Protein AF-A0A8S9K862-F1 (afdb_monomer_lite)

Sequence (92 aa):
MGCSSSRTMTEGRKEKIRRPKTWKHPQPISRAELTQMGEEFWDTAPHYGGKKEIWDALRAAAEEDDLSLAQTVIESAGVVVQNADLTICFFF

Foldseek 3Di:
DDDDDPPPPPPDPPPQADADDDDDDPDDDDPVVVVVVVVVCLVCVVVVDDDNQQSVLLVCLNPDPDSVVSVVSCVVSVWAAPDSNSPDIDDD

InterPro domains:
  IPR032752 DC-UbP/UBTD2, N-terminal domain [PF16455] (14-89)
  IPR038169 DC-UbP/UBTD2, N-terminal domain superfamily [G3DSA:1.20.225.20] (30-91)
  IPR039869 Ubiquitin domain-containing protein 1/2 [PTHR13609] (9-90)

Secondary structure (DSSP, 8-state):
--------------PPP-PPPPP--SS---HHHHHHHHHHHHHHGGGGSS-HHHHHHHHHHHH-S-HHHHHHHHHHTT-EESSTTSSSEE--

pLDDT: mean 84.52, std 16.33, range [40.56, 95.94]

Radius of gyration: 17.56 Å; chains: 1; bounding box: 50×38×42 Å

Organism: Brassica cretica (NCBI:txid69181)

Structure (mmCIF, N/CA/C/O backbone):
data_AF-A0A8S9K862-F1
#
_entry.id   AF-A0A8S9K862-F1
#
loop_
_atom_site.group_PDB
_atom_site.id
_atom_site.type_symbol
_atom_site.label_atom_id
_atom_site.label_alt_id
_atom_site.label_comp_id
_atom_site.label_asym_id
_atom_site.label_entity_id
_atom_site.label_seq_id
_atom_site.pdbx_PDB_ins_code
_atom_site.Cartn_x
_atom_site.Cartn_y
_atom_site.Cartn_z
_atom_site.occupancy
_atom_site.B_iso_or_equiv
_atom_site.auth_seq_id
_atom_site.auth_comp_id
_atom_site.auth_asym_id
_atom_site.auth_atom_id
_atom_site.pdbx_PDB_model_num
ATOM 1 N N . MET A 1 1 ? -38.251 -28.074 20.268 1.00 57.38 1 MET A N 1
ATOM 2 C CA . MET A 1 1 ? -37.520 -27.453 21.395 1.00 57.38 1 MET A CA 1
ATOM 3 C C . MET A 1 1 ? -36.050 -27.786 21.231 1.00 57.38 1 MET A C 1
ATOM 5 O O . MET A 1 1 ? -35.726 -28.962 21.207 1.00 57.38 1 MET A O 1
ATOM 9 N N . GLY A 1 2 ? -35.193 -26.787 21.027 1.00 42.19 2 GLY A N 1
ATOM 10 C CA . GLY A 1 2 ? -33.768 -27.008 20.766 1.00 42.19 2 GLY A CA 1
ATOM 11 C C . GLY A 1 2 ? -33.044 -25.716 20.404 1.00 42.19 2 GLY A C 1
ATOM 12 O O . GLY A 1 2 ? -32.460 -25.615 19.334 1.00 42.19 2 GLY A O 1
ATOM 13 N N . CYS A 1 3 ? -33.142 -24.707 21.272 1.00 46.19 3 CYS A N 1
ATOM 14 C CA . CYS A 1 3 ? -32.227 -23.572 21.259 1.00 46.19 3 CYS A CA 1
ATOM 15 C C . CYS A 1 3 ? -30.894 -24.020 21.862 1.00 46.19 3 CYS A C 1
ATOM 17 O O . CYS A 1 3 ? -30.877 -24.430 23.019 1.00 46.19 3 CYS A O 1
ATOM 19 N N . SER A 1 4 ? -29.800 -23.896 21.113 1.00 46.16 4 SER A N 1
ATOM 20 C CA . SER A 1 4 ? -28.508 -23.391 21.603 1.00 46.16 4 SER A CA 1
ATOM 21 C C . SER A 1 4 ? -27.457 -23.547 20.516 1.00 46.16 4 SER A C 1
ATOM 23 O O . SER A 1 4 ? -26.886 -24.609 20.299 1.00 46.16 4 SER A O 1
ATOM 25 N N . SER A 1 5 ? -27.165 -22.447 19.843 1.00 46.34 5 SER A N 1
ATOM 26 C CA . SER A 1 5 ? -25.822 -22.206 19.335 1.00 46.34 5 SER A CA 1
ATOM 27 C C . SER A 1 5 ? -25.554 -20.741 19.595 1.00 46.34 5 SER A C 1
ATOM 29 O O . SER A 1 5 ? -25.844 -19.863 18.784 1.00 46.34 5 SER A O 1
ATOM 31 N N . SER A 1 6 ? -25.107 -20.490 20.824 1.00 50.31 6 SER A N 1
ATOM 32 C CA . SER A 1 6 ? -24.464 -19.251 21.214 1.00 50.31 6 SER A CA 1
ATOM 33 C C . SER A 1 6 ? -23.408 -18.942 20.163 1.00 50.31 6 SER A C 1
ATOM 35 O O . SER A 1 6 ? -22.435 -19.678 20.018 1.00 50.31 6 SER A O 1
ATOM 37 N N . ARG A 1 7 ? -23.624 -17.867 19.401 1.00 47.03 7 ARG A N 1
ATOM 38 C CA . ARG A 1 7 ? -22.552 -17.216 18.658 1.00 47.03 7 ARG A CA 1
ATOM 39 C C . ARG A 1 7 ? -21.579 -16.727 19.719 1.00 47.03 7 ARG A C 1
ATOM 41 O O . ARG A 1 7 ? -21.804 -15.689 20.333 1.00 47.03 7 ARG A O 1
ATOM 48 N N . THR A 1 8 ? -20.553 -17.522 20.000 1.00 40.56 8 THR A N 1
ATOM 49 C CA . THR A 1 8 ? -19.361 -17.020 20.665 1.00 40.56 8 THR A CA 1
ATOM 50 C C . THR A 1 8 ? -18.873 -15.890 19.782 1.00 40.56 8 THR A C 1
ATOM 52 O O . THR A 1 8 ? -18.439 -16.127 18.655 1.00 40.56 8 THR A O 1
ATOM 55 N N . MET A 1 9 ? -19.048 -14.664 20.267 1.00 43.34 9 MET A N 1
ATOM 56 C CA . MET A 1 9 ? -18.307 -13.508 19.802 1.00 43.34 9 MET A CA 1
ATOM 57 C C . MET A 1 9 ? -16.844 -13.932 19.863 1.00 43.34 9 MET A C 1
ATOM 59 O O . MET A 1 9 ? -16.263 -14.036 20.940 1.00 43.34 9 MET A O 1
ATOM 63 N N . THR A 1 10 ? -16.286 -14.327 18.723 1.00 41.88 10 THR A N 1
ATOM 64 C CA . THR A 1 10 ? -14.849 -14.479 18.571 1.00 41.88 10 THR A CA 1
ATOM 65 C C . THR A 1 10 ? -14.298 -13.078 18.724 1.00 41.88 10 THR A C 1
ATOM 67 O O . THR A 1 10 ? -14.295 -12.309 17.765 1.00 41.88 10 THR A O 1
ATOM 70 N N . GLU A 1 11 ? -13.923 -12.746 19.959 1.00 42.50 11 GLU A N 1
ATOM 71 C CA . GLU A 1 11 ? -12.952 -11.716 20.296 1.00 42.50 11 GLU A CA 1
ATOM 72 C C . GLU A 1 11 ? -11.872 -11.775 19.207 1.00 42.50 11 GLU A C 1
ATOM 74 O O . GLU A 1 11 ? -11.180 -12.787 19.054 1.00 42.50 11 GLU A O 1
ATOM 79 N N . GLY A 1 12 ? -11.893 -10.782 18.319 1.00 46.97 12 GLY A N 1
ATOM 80 C CA . GLY A 1 12 ? -11.327 -10.896 16.984 1.00 46.97 12 GLY A CA 1
ATOM 81 C C . GLY A 1 12 ? -9.831 -11.141 17.040 1.00 46.97 12 GLY A C 1
ATOM 82 O O . GLY A 1 12 ? -9.051 -10.212 17.237 1.00 46.97 12 GLY A O 1
ATOM 83 N N . ARG A 1 13 ? -9.407 -12.384 16.804 1.00 48.50 13 ARG A N 1
ATOM 84 C CA . ARG A 1 13 ? -8.028 -12.666 16.417 1.00 48.50 13 ARG A CA 1
ATOM 85 C C . ARG A 1 13 ? -7.835 -12.038 15.040 1.00 48.50 13 ARG A C 1
ATOM 87 O O . ARG A 1 13 ? -8.076 -12.695 14.033 1.00 48.50 13 ARG A O 1
ATOM 94 N N . LYS A 1 14 ? -7.448 -10.758 15.013 1.00 63.28 14 LYS A N 1
ATOM 95 C CA . LYS A 1 14 ? -6.977 -10.089 13.800 1.00 63.28 14 LYS A CA 1
ATOM 96 C C . LYS A 1 14 ? -5.859 -10.961 13.247 1.00 63.28 14 LYS A C 1
ATOM 98 O O . LYS A 1 14 ? -4.855 -11.201 13.925 1.00 63.28 14 LYS A O 1
ATOM 103 N N . GLU A 1 15 ? -6.098 -11.556 12.089 1.00 73.06 15 GLU A N 1
ATOM 104 C CA . GLU A 1 15 ? -5.100 -12.401 11.460 1.00 73.06 15 GLU A CA 1
ATOM 105 C C . GLU A 1 15 ? -3.879 -11.531 11.158 1.00 73.06 15 GLU A C 1
ATOM 107 O O . GLU A 1 15 ? -4.017 -10.413 10.662 1.00 73.06 15 GLU A O 1
ATOM 112 N N . LYS A 1 16 ? -2.688 -12.002 11.544 1.00 85.62 16 LYS A N 1
ATOM 113 C CA . LYS A 1 16 ? -1.457 -11.244 11.308 1.00 85.62 16 LYS A CA 1
ATOM 114 C C . LYS A 1 16 ? -1.284 -11.057 9.811 1.00 85.62 16 LYS A C 1
ATOM 116 O O . LYS A 1 16 ? -1.410 -12.030 9.060 1.00 85.62 16 LYS A O 1
ATOM 121 N N . ILE A 1 17 ? -0.973 -9.833 9.401 1.00 90.25 17 ILE A N 1
ATOM 122 C CA . ILE A 1 17 ? -0.749 -9.561 7.988 1.00 90.25 17 ILE A CA 1
ATOM 123 C C . ILE A 1 17 ? 0.497 -10.308 7.496 1.00 90.25 17 ILE A C 1
ATOM 125 O O . ILE A 1 17 ? 1.423 -10.602 8.258 1.00 90.25 17 ILE A O 1
ATOM 129 N N . ARG A 1 18 ? 0.517 -10.636 6.211 1.00 90.56 18 ARG A N 1
ATOM 130 C CA . ARG A 1 18 ? 1.612 -11.334 5.535 1.00 90.56 18 ARG A CA 1
ATOM 131 C C . ARG A 1 18 ? 1.908 -10.668 4.199 1.00 90.56 18 ARG A C 1
ATOM 133 O O . ARG A 1 18 ? 1.109 -9.893 3.692 1.00 90.56 18 ARG A O 1
ATOM 140 N N . ARG A 1 19 ? 3.047 -10.994 3.594 1.00 88.19 19 ARG A N 1
ATOM 141 C CA . ARG A 1 19 ? 3.334 -10.533 2.233 1.00 88.19 19 ARG A CA 1
ATOM 142 C C . ARG A 1 19 ? 2.419 -11.236 1.218 1.00 88.19 19 ARG A C 1
ATOM 144 O O . ARG A 1 19 ? 2.157 -12.436 1.379 1.00 88.19 19 ARG A O 1
ATOM 151 N N . PRO A 1 20 ? 1.978 -10.534 0.162 1.00 88.94 20 PRO A N 1
ATOM 152 C CA . PRO A 1 20 ? 1.300 -11.164 -0.961 1.00 88.94 20 PRO A CA 1
ATOM 153 C C . PRO A 1 20 ? 2.216 -12.151 -1.674 1.00 88.94 20 PRO A C 1
ATOM 155 O O . PRO A 1 20 ? 3.447 -12.078 -1.613 1.00 88.94 20 PRO A O 1
ATOM 158 N N . LYS A 1 21 ? 1.592 -13.101 -2.374 1.00 89.06 21 LYS A N 1
ATOM 159 C CA . LYS A 1 21 ? 2.319 -13.985 -3.287 1.00 89.06 21 LYS A CA 1
ATOM 160 C C . LYS A 1 21 ? 3.028 -13.143 -4.342 1.00 8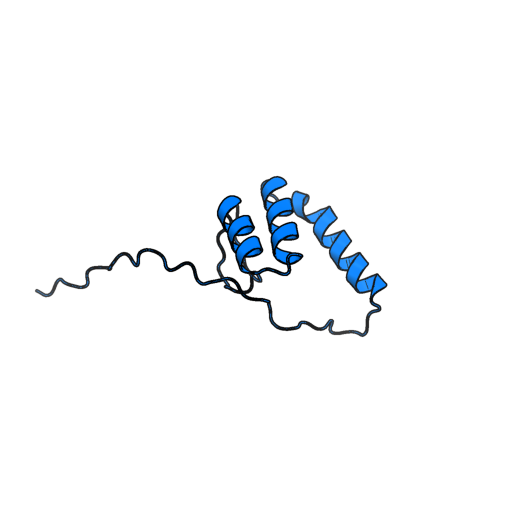9.06 21 LYS A C 1
ATOM 162 O O . LYS A 1 21 ? 2.480 -12.154 -4.822 1.00 89.06 21 LYS A O 1
ATOM 167 N N . THR A 1 22 ? 4.217 -13.580 -4.746 1.00 88.06 22 THR A N 1
ATOM 168 C CA . THR A 1 22 ? 4.954 -12.941 -5.836 1.00 88.06 22 THR A CA 1
ATOM 169 C C . THR A 1 22 ? 4.086 -12.885 -7.089 1.00 88.06 22 THR A C 1
ATOM 171 O O . THR A 1 22 ? 3.692 -13.921 -7.628 1.00 88.06 22 THR A O 1
ATOM 174 N N . TRP A 1 23 ? 3.805 -11.673 -7.554 1.00 87.62 23 TRP A N 1
ATOM 175 C CA . TRP A 1 23 ? 3.102 -11.426 -8.802 1.00 87.62 23 TRP A CA 1
ATOM 176 C C . TRP A 1 23 ? 4.101 -11.126 -9.922 1.00 87.62 23 TRP A C 1
ATOM 178 O O . TRP A 1 23 ? 5.173 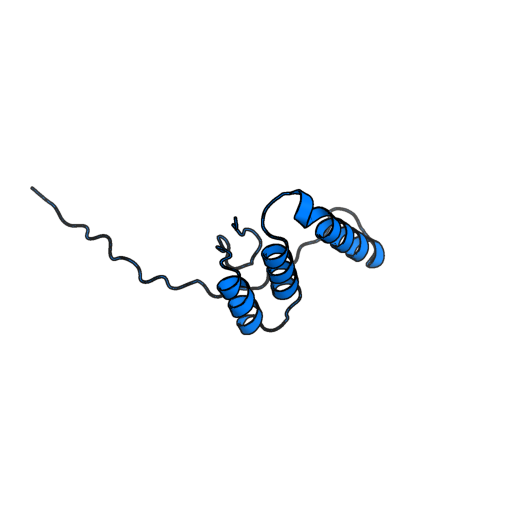-10.565 -9.685 1.00 87.62 23 TRP A O 1
ATOM 188 N N . LYS A 1 24 ? 3.760 -11.530 -11.148 1.00 88.38 24 LYS A N 1
ATOM 189 C CA . LYS A 1 24 ? 4.526 -11.226 -12.359 1.00 88.38 24 LYS A CA 1
ATOM 190 C C . LYS A 1 24 ? 3.590 -10.613 -13.387 1.00 88.38 24 LYS A C 1
ATOM 192 O O . LYS A 1 24 ? 2.498 -11.136 -13.604 1.00 88.38 24 LYS A O 1
ATOM 197 N N . HIS A 1 25 ? 4.046 -9.546 -14.035 1.00 90.25 25 HIS A N 1
ATOM 198 C CA . HIS A 1 25 ? 3.318 -8.955 -15.147 1.00 90.25 25 HIS A CA 1
ATOM 199 C C . HIS A 1 25 ? 3.22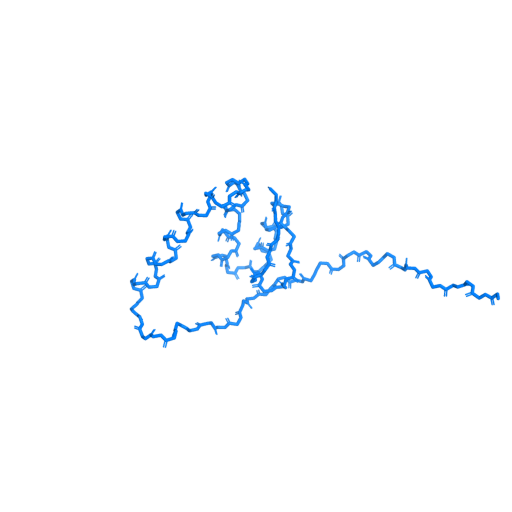6 -9.965 -16.314 1.00 90.25 25 HIS A C 1
ATOM 201 O O . HIS A 1 25 ? 4.210 -10.667 -16.575 1.00 90.25 25 HIS A O 1
ATOM 207 N N . PRO A 1 26 ? 2.077 -10.076 -17.017 1.00 93.19 26 PRO A N 1
ATOM 208 C CA . PRO A 1 26 ? 1.904 -11.034 -18.116 1.00 93.19 26 PRO A CA 1
ATOM 209 C C . PRO A 1 26 ? 2.887 -10.843 -19.277 1.00 93.19 26 PRO A C 1
ATOM 211 O O . PRO A 1 26 ? 3.193 -11.796 -19.990 1.00 93.19 26 PRO A O 1
ATOM 214 N N . GLN A 1 27 ? 3.374 -9.616 -19.470 1.00 93.81 27 GLN A N 1
ATOM 215 C CA . GLN A 1 27 ? 4.370 -9.264 -20.481 1.00 93.81 27 GLN A CA 1
ATOM 216 C C . GLN A 1 27 ? 5.690 -8.854 -19.814 1.00 93.81 27 GLN A C 1
ATOM 218 O O . GLN A 1 27 ? 5.656 -8.298 -18.712 1.00 93.81 27 GLN A O 1
ATOM 223 N N . PRO A 1 28 ? 6.851 -9.080 -20.454 1.00 94.12 28 PRO A N 1
ATOM 224 C CA . PRO A 1 28 ? 8.121 -8.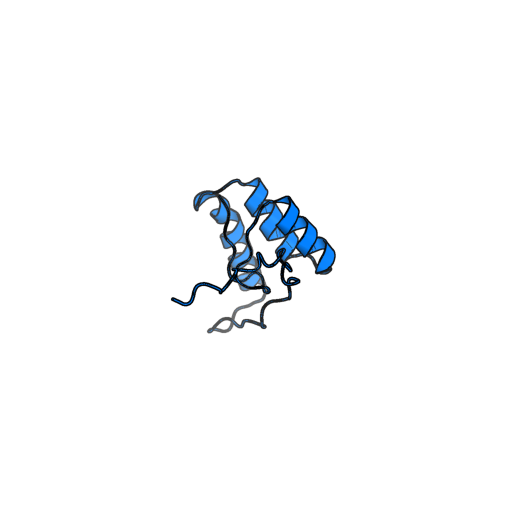574 -19.950 1.00 94.12 28 PRO A CA 1
ATOM 225 C C . PRO A 1 28 ? 8.081 -7.048 -19.865 1.00 94.12 28 PRO A C 1
ATOM 227 O O . PRO A 1 28 ? 7.819 -6.387 -20.863 1.00 94.12 28 PRO A O 1
ATOM 230 N N . ILE A 1 29 ? 8.354 -6.514 -18.680 1.00 95.56 29 ILE A N 1
ATOM 231 C CA . ILE A 1 29 ? 8.492 -5.078 -18.435 1.00 95.56 29 ILE A CA 1
ATOM 232 C C . ILE A 1 29 ? 9.807 -4.824 -17.706 1.00 95.56 29 ILE A C 1
ATOM 234 O O . ILE A 1 29 ? 10.305 -5.669 -16.951 1.00 95.56 29 ILE A O 1
ATOM 238 N N . SER A 1 30 ? 10.389 -3.663 -17.955 1.00 95.81 30 SER A N 1
ATOM 239 C CA . SER A 1 30 ? 11.556 -3.164 -17.250 1.00 95.81 30 SER A CA 1
ATOM 240 C C . SER A 1 30 ? 11.203 -2.762 -15.817 1.00 95.81 30 SER A C 1
ATOM 242 O O . SER A 1 30 ? 10.050 -2.513 -15.460 1.00 95.81 30 SER A O 1
ATOM 244 N N . ARG A 1 31 ? 12.231 -2.654 -14.971 1.00 93.12 31 ARG A N 1
ATOM 245 C CA . ARG A 1 31 ? 12.059 -2.164 -13.598 1.00 93.12 31 ARG A CA 1
ATOM 246 C C . ARG A 1 31 ? 11.549 -0.719 -13.564 1.00 93.12 31 ARG A C 1
ATOM 248 O O . ARG A 1 31 ? 10.774 -0.392 -12.678 1.00 93.12 31 ARG A O 1
ATOM 255 N N . ALA A 1 32 ? 11.967 0.109 -14.524 1.00 95.94 32 ALA A N 1
ATOM 256 C CA . ALA A 1 32 ? 11.518 1.493 -14.638 1.00 95.94 32 ALA A CA 1
ATOM 257 C C . ALA A 1 32 ? 10.017 1.574 -14.950 1.00 95.94 32 ALA A C 1
ATOM 259 O O . ALA A 1 32 ? 9.309 2.315 -14.278 1.00 95.94 32 ALA A O 1
ATOM 260 N N . GLU A 1 33 ? 9.525 0.759 -15.889 1.00 95.50 33 GLU A N 1
ATOM 261 C CA . GLU A 1 33 ? 8.092 0.676 -16.210 1.00 95.50 33 GLU A CA 1
ATOM 262 C C . GLU A 1 33 ? 7.275 0.193 -15.007 1.00 95.50 33 GLU A C 1
ATOM 264 O O . GLU A 1 33 ? 6.259 0.796 -14.681 1.00 95.50 33 GLU A O 1
ATOM 269 N N . LEU A 1 34 ? 7.737 -0.838 -14.288 1.00 93.12 34 LEU A N 1
ATOM 270 C CA . LEU A 1 34 ? 7.039 -1.320 -13.091 1.00 93.12 34 LEU A CA 1
ATOM 271 C C . LEU A 1 34 ? 6.950 -0.243 -11.997 1.00 93.12 34 LEU A C 1
ATOM 273 O O . LEU A 1 34 ? 5.901 -0.086 -11.376 1.00 93.12 34 LEU A O 1
ATOM 277 N N . THR A 1 35 ? 8.038 0.497 -11.762 1.00 93.00 35 THR A N 1
ATOM 278 C CA . THR A 1 35 ? 8.039 1.622 -10.818 1.00 93.00 35 THR A CA 1
ATOM 279 C C . THR A 1 35 ? 7.093 2.726 -11.281 1.00 93.00 35 THR A C 1
ATOM 281 O O . THR A 1 35 ? 6.298 3.201 -10.478 1.00 93.00 35 THR A O 1
ATOM 284 N N . GLN A 1 36 ? 7.119 3.088 -12.566 1.00 95.88 36 GLN A N 1
ATOM 285 C CA . GLN A 1 36 ? 6.224 4.100 -13.125 1.00 95.88 36 GLN A CA 1
ATOM 286 C C . GLN A 1 36 ? 4.747 3.719 -12.946 1.00 95.88 36 GLN A C 1
ATOM 288 O O . GLN A 1 36 ? 3.972 4.537 -12.464 1.00 95.88 36 GLN A O 1
ATOM 293 N N . MET A 1 37 ? 4.368 2.473 -13.249 1.00 94.75 37 MET A N 1
ATOM 294 C CA . MET A 1 37 ? 2.997 1.985 -13.041 1.00 94.75 37 MET A CA 1
ATOM 295 C C . MET A 1 37 ? 2.566 2.077 -11.568 1.00 94.75 37 MET A C 1
ATOM 297 O O . MET A 1 37 ? 1.408 2.372 -11.278 1.00 94.75 37 MET A O 1
ATOM 301 N N . GLY A 1 38 ? 3.490 1.821 -10.635 1.00 93.38 38 GLY A N 1
ATOM 302 C CA . GLY A 1 38 ? 3.244 1.968 -9.200 1.00 93.38 38 GLY A CA 1
ATOM 303 C C . GLY A 1 38 ? 3.020 3.422 -8.782 1.00 93.38 38 GLY A C 1
ATOM 304 O O . GLY A 1 38 ? 2.080 3.703 -8.042 1.00 93.38 38 GLY A O 1
ATOM 305 N N . GLU A 1 39 ? 3.837 4.352 -9.280 1.00 94.62 39 GLU A N 1
ATOM 306 C CA . GLU A 1 39 ? 3.650 5.783 -9.007 1.00 94.62 39 GLU A CA 1
ATOM 307 C C . GLU A 1 39 ? 2.346 6.315 -9.615 1.00 94.62 39 GLU A C 1
ATOM 309 O O . GLU A 1 39 ? 1.608 7.014 -8.930 1.00 94.62 39 GLU A O 1
ATOM 314 N N . GLU A 1 40 ? 2.008 5.934 -10.852 1.00 95.88 40 GLU A N 1
ATOM 315 C CA . GLU A 1 40 ? 0.741 6.315 -11.501 1.00 95.88 40 GLU A CA 1
ATOM 316 C C . GLU A 1 40 ? -0.483 5.814 -10.715 1.00 95.88 40 GLU A C 1
ATOM 318 O O . GLU A 1 40 ? -1.485 6.523 -10.569 1.00 95.88 40 GLU A O 1
ATOM 323 N N . PHE A 1 41 ? -0.404 4.602 -10.158 1.00 93.69 41 PHE A N 1
ATOM 324 C CA . PHE A 1 41 ? -1.436 4.088 -9.261 1.00 93.69 41 PHE A CA 1
ATOM 325 C C . PHE A 1 41 ? -1.582 4.968 -8.011 1.00 93.69 41 PHE A C 1
ATOM 327 O O . PHE A 1 41 ? -2.694 5.379 -7.676 1.00 93.69 41 PHE A O 1
ATOM 334 N N . TRP A 1 42 ? -0.475 5.286 -7.335 1.00 92.62 42 TRP A N 1
ATOM 335 C CA . TRP A 1 42 ? -0.515 6.072 -6.099 1.00 92.62 42 TRP A CA 1
ATOM 336 C C . TRP A 1 42 ? -0.916 7.533 -6.316 1.00 92.62 42 TRP A C 1
ATOM 338 O O . TRP A 1 42 ? -1.614 8.089 -5.470 1.00 92.62 42 TRP A O 1
ATOM 348 N N . ASP A 1 43 ? -0.534 8.134 -7.442 1.00 93.31 43 ASP A N 1
ATOM 349 C CA . ASP A 1 43 ? -0.928 9.498 -7.815 1.00 93.31 43 ASP A CA 1
ATOM 350 C C . ASP A 1 43 ? -2.445 9.602 -8.037 1.00 93.31 43 ASP A C 1
ATOM 352 O O . ASP A 1 43 ? -3.085 10.579 -7.649 1.00 93.31 43 ASP A O 1
ATOM 356 N N . THR A 1 44 ? -3.053 8.544 -8.584 1.00 93.06 44 THR A N 1
ATOM 357 C CA . THR A 1 44 ? -4.494 8.520 -8.868 1.00 93.06 44 THR A CA 1
ATOM 358 C C . THR A 1 44 ? -5.358 7.994 -7.720 1.00 93.06 44 THR A C 1
ATOM 360 O O . THR A 1 44 ? -6.568 8.230 -7.722 1.00 93.06 44 THR A O 1
ATOM 363 N N . ALA A 1 45 ? -4.775 7.334 -6.713 1.00 90.75 45 ALA A N 1
ATOM 364 C CA . ALA A 1 45 ? -5.499 6.700 -5.608 1.00 90.75 45 ALA A CA 1
ATOM 365 C C . ALA A 1 45 ? -6.511 7.628 -4.887 1.00 90.75 45 ALA A C 1
ATOM 367 O O . ALA A 1 45 ? -7.669 7.223 -4.732 1.00 90.75 45 ALA A O 1
ATOM 368 N N . PRO A 1 46 ? -6.180 8.893 -4.539 1.00 85.38 46 PRO A N 1
ATOM 369 C CA . PRO A 1 46 ? -7.122 9.796 -3.867 1.00 85.38 46 PRO A CA 1
ATOM 370 C C . PRO A 1 46 ? -8.371 10.146 -4.693 1.00 85.38 46 PRO A C 1
ATOM 372 O O . PRO A 1 46 ? -9.387 10.553 -4.129 1.00 85.38 46 PRO A O 1
ATOM 375 N N . HIS A 1 47 ? -8.331 9.986 -6.021 1.00 90.19 47 HIS A N 1
ATOM 376 C CA . HIS A 1 47 ? -9.481 10.252 -6.891 1.00 90.19 47 HIS A CA 1
ATOM 377 C C . HIS A 1 47 ? -10.560 9.163 -6.822 1.00 90.19 47 HIS A C 1
ATOM 379 O O . HIS A 1 47 ? -11.707 9.427 -7.183 1.00 90.19 47 HIS A O 1
ATOM 385 N N . TYR A 1 48 ? -10.231 7.969 -6.321 1.00 88.56 48 TYR A N 1
ATOM 386 C CA . TYR A 1 48 ? -11.178 6.858 -6.164 1.00 88.56 48 TYR A CA 1
ATOM 387 C C . TYR A 1 48 ? -11.994 6.926 -4.861 1.00 88.56 48 TYR A C 1
ATOM 389 O O . TYR A 1 48 ? -12.766 6.015 -4.566 1.00 88.56 48 TYR A O 1
ATOM 397 N N . GLY A 1 49 ? -11.864 8.021 -4.104 1.00 89.19 49 GLY A N 1
ATOM 398 C CA . GLY A 1 49 ? -12.555 8.244 -2.837 1.00 89.19 49 GLY A CA 1
ATOM 399 C C . GLY A 1 49 ? -11.728 7.839 -1.615 1.00 89.19 49 GLY A C 1
ATOM 400 O O . GLY A 1 49 ? -10.558 7.468 -1.716 1.00 89.19 49 GLY A O 1
ATOM 401 N N . GLY A 1 50 ? -12.356 7.938 -0.442 1.00 88.75 50 GLY A N 1
ATOM 402 C CA . GLY A 1 50 ? -11.690 7.766 0.846 1.00 88.75 50 GLY A CA 1
ATOM 403 C C . GLY A 1 50 ? -10.842 8.973 1.258 1.00 88.75 50 GLY A C 1
ATOM 404 O O . GLY A 1 50 ? -10.710 9.966 0.538 1.00 88.75 50 GLY A O 1
ATOM 405 N N . LYS A 1 51 ? -10.275 8.897 2.461 1.00 91.38 51 LYS A N 1
ATOM 406 C CA . LYS A 1 51 ? -9.391 9.931 3.014 1.00 91.38 51 LYS A CA 1
ATOM 407 C C . LYS A 1 51 ? -7.954 9.743 2.531 1.00 91.38 51 LYS A C 1
ATOM 409 O O . LYS A 1 51 ? -7.437 8.626 2.568 1.00 91.38 51 LYS A O 1
ATOM 414 N N . LYS A 1 52 ? -7.283 10.835 2.142 1.00 91.12 52 LYS A N 1
ATOM 415 C CA . LYS A 1 52 ? -5.873 10.809 1.705 1.00 91.12 52 LYS A CA 1
ATOM 416 C C . LYS A 1 52 ? -4.969 10.166 2.761 1.00 91.12 52 LYS A C 1
ATOM 418 O O . LYS A 1 52 ? -4.083 9.398 2.419 1.00 91.12 52 LYS A O 1
ATOM 423 N N . GLU A 1 53 ? -5.238 10.416 4.037 1.00 92.81 53 GLU A N 1
ATOM 424 C CA . GLU A 1 53 ? -4.473 9.874 5.160 1.00 92.81 53 GLU A CA 1
ATOM 425 C C . GLU A 1 53 ? -4.528 8.340 5.219 1.00 92.81 53 GLU A C 1
ATOM 427 O O . GLU A 1 53 ? -3.563 7.700 5.631 1.00 92.81 53 GLU A O 1
ATOM 432 N N . ILE A 1 54 ? -5.639 7.736 4.781 1.00 93.50 54 ILE A N 1
ATOM 433 C CA . ILE A 1 54 ? -5.775 6.278 4.720 1.00 93.50 54 ILE A CA 1
ATOM 434 C C . ILE A 1 54 ? -4.971 5.718 3.545 1.00 93.50 54 ILE A C 1
ATOM 436 O O . ILE A 1 54 ? -4.311 4.691 3.691 1.00 93.50 54 ILE A O 1
ATOM 440 N N . TRP A 1 55 ? -4.977 6.408 2.403 1.00 93.25 55 TRP A N 1
ATOM 441 C CA . TRP A 1 55 ? -4.131 6.053 1.263 1.00 93.25 55 TRP A CA 1
ATOM 442 C C . TRP A 1 55 ? -2.640 6.145 1.596 1.00 93.25 55 TRP A C 1
ATOM 444 O O . TRP A 1 55 ? -1.891 5.219 1.287 1.00 93.25 55 TRP A O 1
ATOM 454 N N . ASP A 1 56 ? -2.228 7.206 2.292 1.00 93.88 56 ASP A N 1
ATOM 455 C CA . ASP A 1 56 ? -0.852 7.377 2.763 1.00 93.88 56 ASP A CA 1
ATOM 456 C C . ASP A 1 56 ? -0.456 6.233 3.720 1.00 93.88 56 ASP A C 1
ATOM 458 O O . ASP A 1 56 ? 0.622 5.650 3.588 1.00 93.88 56 ASP A O 1
ATOM 462 N N . ALA A 1 57 ? -1.350 5.844 4.639 1.00 94.19 57 ALA A N 1
ATOM 463 C CA . ALA A 1 57 ? -1.123 4.717 5.545 1.00 94.19 57 ALA A CA 1
ATOM 464 C C . ALA A 1 57 ? -1.043 3.365 4.810 1.00 94.19 57 ALA A C 1
ATOM 466 O O . ALA A 1 57 ? -0.190 2.537 5.134 1.00 94.19 57 ALA A O 1
ATOM 467 N N . LEU A 1 58 ? -1.895 3.138 3.804 1.00 93.00 58 LEU A N 1
ATOM 468 C CA . LEU 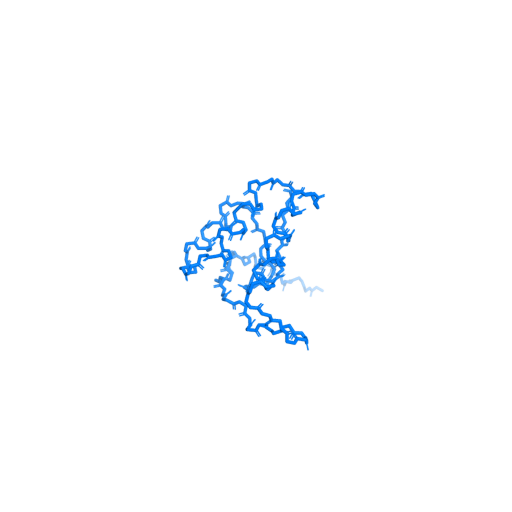A 1 58 ? -1.858 1.934 2.967 1.00 93.00 58 LEU A CA 1
ATOM 469 C C . LEU A 1 58 ? -0.537 1.816 2.208 1.00 93.00 58 LEU A C 1
ATOM 471 O O . LEU A 1 58 ? 0.056 0.736 2.196 1.00 93.00 58 LEU A O 1
ATOM 475 N N . ARG A 1 59 ? -0.064 2.916 1.611 1.00 93.56 59 ARG A N 1
ATOM 476 C CA . ARG A 1 59 ? 1.228 2.954 0.919 1.00 93.56 59 ARG A CA 1
ATOM 477 C C . ARG A 1 59 ? 2.372 2.644 1.878 1.00 93.56 59 ARG A C 1
ATOM 479 O O . ARG A 1 59 ? 3.158 1.742 1.604 1.00 93.56 59 ARG A O 1
ATOM 486 N N . ALA A 1 60 ? 2.406 3.315 3.031 1.00 94.56 60 ALA A N 1
ATOM 487 C CA . ALA A 1 60 ? 3.427 3.088 4.051 1.00 94.56 60 ALA A CA 1
ATOM 488 C C . ALA A 1 60 ? 3.458 1.625 4.522 1.00 94.56 60 ALA A C 1
ATOM 490 O O . ALA A 1 60 ? 4.523 1.020 4.591 1.00 94.56 60 ALA A O 1
ATOM 491 N N . ALA A 1 61 ? 2.297 1.019 4.782 1.00 93.94 61 ALA A N 1
ATOM 492 C CA . ALA A 1 61 ? 2.223 -0.383 5.188 1.00 93.94 61 ALA A CA 1
ATOM 493 C C . ALA A 1 61 ? 2.631 -1.368 4.077 1.00 93.94 61 ALA A C 1
ATOM 495 O O . ALA A 1 61 ? 3.150 -2.442 4.377 1.00 93.94 61 ALA A O 1
ATOM 496 N N . ALA A 1 62 ? 2.386 -1.034 2.807 1.00 91.31 62 ALA A N 1
ATOM 497 C CA . ALA A 1 62 ? 2.772 -1.872 1.673 1.00 91.31 62 ALA A CA 1
ATOM 498 C C . ALA A 1 62 ? 4.290 -1.847 1.412 1.00 91.31 62 ALA A C 1
ATOM 500 O O . ALA A 1 62 ? 4.865 -2.875 1.041 1.00 91.31 62 ALA A O 1
ATOM 501 N N . GLU A 1 63 ? 4.923 -0.689 1.611 1.00 91.75 63 GLU A N 1
ATOM 502 C CA . GLU A 1 63 ? 6.362 -0.472 1.414 1.00 91.75 63 GLU A CA 1
ATOM 503 C C . GLU A 1 63 ? 7.211 -0.900 2.629 1.00 91.75 63 GLU A C 1
ATOM 505 O O . GLU A 1 63 ? 8.405 -1.144 2.476 1.00 91.75 63 GLU A O 1
ATOM 510 N N . GLU A 1 64 ? 6.605 -1.057 3.809 1.00 94.75 64 GLU A N 1
ATOM 511 C CA . GLU A 1 64 ? 7.279 -1.476 5.044 1.00 94.75 64 GLU A CA 1
ATOM 512 C C . GLU A 1 64 ? 7.734 -2.950 5.013 1.00 94.75 64 GLU A C 1
ATOM 514 O O . GLU A 1 64 ? 7.033 -3.846 4.523 1.00 94.75 64 GLU A O 1
ATOM 519 N N . ASP A 1 65 ? 8.921 -3.211 5.567 1.00 92.50 65 ASP A N 1
ATOM 520 C CA . ASP A 1 65 ? 9.520 -4.541 5.666 1.00 92.50 65 ASP A CA 1
ATOM 521 C C . ASP A 1 65 ? 9.142 -5.281 6.953 1.00 92.50 65 ASP A C 1
ATOM 523 O O . ASP A 1 65 ? 8.956 -6.507 6.926 1.00 92.50 65 ASP A O 1
ATOM 527 N N . ASP A 1 66 ? 8.969 -4.560 8.063 1.00 94.62 66 ASP A N 1
ATOM 528 C CA . ASP A 1 66 ? 8.482 -5.127 9.320 1.00 94.62 66 ASP A CA 1
ATOM 529 C C . ASP A 1 66 ? 6.953 -5.272 9.309 1.00 94.62 66 ASP A C 1
ATOM 531 O O . ASP A 1 66 ? 6.192 -4.318 9.490 1.00 94.62 66 ASP A O 1
ATOM 535 N N . LEU A 1 67 ? 6.488 -6.517 9.178 1.00 92.31 67 LEU A N 1
ATOM 536 C CA . LEU A 1 67 ? 5.062 -6.856 9.198 1.00 92.31 67 LEU A CA 1
ATOM 537 C C . LEU A 1 67 ? 4.341 -6.393 10.476 1.00 92.31 67 LEU A C 1
ATOM 539 O O . LEU A 1 67 ? 3.136 -6.154 10.435 1.00 92.31 67 LEU A O 1
ATOM 543 N N . SER A 1 68 ? 5.042 -6.256 11.603 1.00 93.38 68 SER A N 1
ATOM 544 C CA . SER A 1 68 ? 4.458 -5.780 12.866 1.00 93.38 68 SER A CA 1
ATOM 545 C C . SER A 1 68 ? 4.197 -4.273 12.824 1.00 93.38 68 SER A C 1
ATOM 547 O O . SER A 1 68 ? 3.154 -3.807 13.296 1.00 93.38 68 SER A O 1
ATOM 549 N N . LEU A 1 69 ? 5.119 -3.511 12.227 1.00 95.06 69 LEU A N 1
ATOM 550 C CA . LEU A 1 69 ? 4.944 -2.077 11.997 1.00 95.06 69 LEU A CA 1
ATOM 551 C C . LEU A 1 69 ? 3.856 -1.836 10.956 1.00 95.06 69 LEU A C 1
ATOM 553 O O . LEU A 1 69 ? 2.918 -1.088 11.228 1.00 95.06 69 LEU A O 1
ATOM 557 N N . ALA A 1 70 ? 3.899 -2.548 9.829 1.00 94.69 70 ALA A N 1
ATOM 558 C CA . ALA A 1 70 ? 2.861 -2.481 8.806 1.00 94.69 70 ALA A CA 1
ATOM 559 C C . ALA A 1 70 ? 1.470 -2.806 9.382 1.00 94.69 70 ALA A C 1
ATOM 561 O O . ALA A 1 70 ? 0.503 -2.091 9.115 1.00 94.69 70 ALA A O 1
ATOM 562 N N . GLN A 1 71 ? 1.366 -3.822 10.249 1.00 93.12 71 GLN A N 1
ATOM 563 C CA . GLN A 1 71 ? 0.112 -4.149 10.930 1.00 93.12 71 GLN A CA 1
ATOM 564 C C . GLN A 1 71 ? -0.369 -2.987 11.805 1.00 93.12 71 GLN A C 1
ATOM 566 O O . GLN A 1 71 ? -1.545 -2.629 11.763 1.00 93.12 71 GLN A O 1
ATOM 571 N N . THR A 1 72 ? 0.539 -2.363 12.554 1.00 94.75 72 THR A N 1
ATOM 572 C CA . THR A 1 72 ? 0.224 -1.207 13.404 1.00 94.75 72 THR A CA 1
ATOM 573 C C . THR A 1 72 ? -0.284 -0.023 12.580 1.00 94.75 72 THR A C 1
ATOM 575 O O . THR A 1 72 ? -1.279 0.597 12.956 1.00 94.75 72 THR A O 1
ATOM 578 N N . VAL A 1 73 ? 0.346 0.264 11.437 1.00 95.00 73 VAL A N 1
ATOM 579 C CA . VAL A 1 73 ? -0.065 1.346 10.527 1.00 95.00 73 VAL A CA 1
ATOM 580 C C . VAL A 1 73 ? -1.489 1.114 10.017 1.00 95.00 73 VAL A C 1
ATOM 582 O O . VAL A 1 73 ? -2.347 1.979 10.196 1.00 95.00 73 VAL A O 1
ATOM 585 N N . ILE A 1 74 ? -1.772 -0.073 9.472 1.00 93.31 74 ILE A N 1
ATOM 586 C CA . ILE A 1 74 ? -3.102 -0.449 8.962 1.00 93.31 74 ILE A CA 1
ATOM 587 C C . ILE A 1 74 ? -4.173 -0.361 10.053 1.00 93.31 74 ILE A C 1
ATOM 589 O O . ILE A 1 74 ? -5.248 0.203 9.835 1.00 93.31 74 ILE A O 1
ATOM 593 N N . GLU A 1 75 ? -3.877 -0.884 11.244 1.00 91.75 75 GLU A N 1
ATOM 594 C CA . GLU A 1 75 ? -4.810 -0.854 12.368 1.00 91.75 75 GLU A CA 1
ATOM 595 C C . GLU A 1 75 ? -5.070 0.573 12.86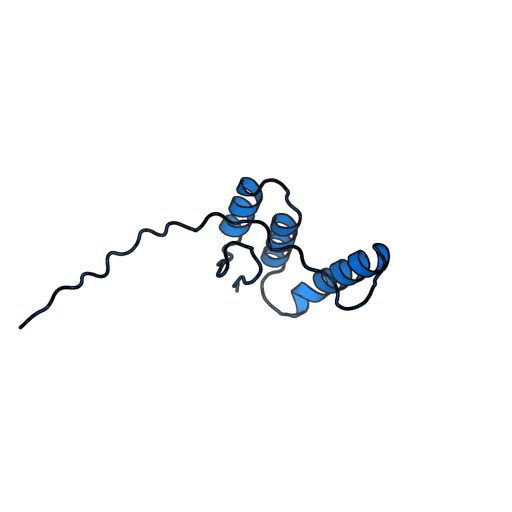9 1.00 91.75 75 GLU A C 1
ATOM 597 O O . GLU A 1 75 ? -6.212 0.902 13.192 1.00 91.75 75 GLU A O 1
ATOM 602 N N . SER A 1 76 ? -4.044 1.431 12.889 1.00 92.50 76 SER A N 1
ATOM 603 C CA . SER A 1 76 ? -4.168 2.835 13.301 1.00 92.50 76 SER A CA 1
ATOM 604 C C . SER A 1 76 ? -4.997 3.675 12.325 1.00 92.50 76 SER A C 1
ATOM 606 O O . SER A 1 76 ? -5.714 4.580 12.747 1.00 92.50 76 SER A O 1
ATOM 608 N N . ALA A 1 77 ? -4.952 3.336 11.033 1.00 93.12 77 ALA A N 1
ATOM 609 C CA . ALA A 1 77 ? -5.712 4.007 9.983 1.00 93.12 77 ALA A CA 1
ATOM 610 C C . ALA A 1 77 ? -7.179 3.547 9.904 1.00 93.12 77 ALA A C 1
ATOM 612 O O . ALA A 1 77 ? -7.956 4.096 9.123 1.00 93.12 77 ALA A O 1
ATOM 613 N N . GLY A 1 78 ? -7.578 2.543 10.697 1.00 90.06 78 GLY A N 1
ATOM 614 C CA . GLY A 1 78 ? -8.937 1.999 10.676 1.00 90.06 78 GLY A CA 1
ATOM 615 C C . GLY A 1 78 ? -9.259 1.193 9.413 1.00 90.06 78 GLY A C 1
ATOM 616 O O . GLY A 1 78 ? -10.432 1.019 9.082 1.00 90.06 78 GLY A O 1
ATOM 617 N N . VAL A 1 79 ? -8.236 0.703 8.706 1.00 90.81 79 VAL A N 1
ATOM 618 C CA . VAL A 1 79 ? -8.402 -0.131 7.512 1.00 90.81 79 VAL A CA 1
ATOM 619 C C . VAL A 1 79 ? -8.843 -1.537 7.921 1.00 90.81 79 VAL A C 1
ATOM 621 O O . VAL A 1 79 ? -8.229 -2.183 8.774 1.00 90.81 79 VAL A O 1
ATOM 624 N N . VAL A 1 80 ? -9.893 -2.045 7.277 1.00 89.19 80 VAL A N 1
ATOM 625 C CA . VAL A 1 80 ? -10.362 -3.422 7.455 1.00 89.19 80 VAL A CA 1
ATOM 626 C C . VAL A 1 80 ? -9.714 -4.312 6.402 1.00 89.19 80 VAL A C 1
ATOM 628 O O . VAL A 1 80 ? -9.997 -4.199 5.210 1.00 89.19 80 VAL A O 1
ATOM 631 N N . VAL A 1 81 ? -8.861 -5.228 6.845 1.00 88.06 81 VAL A N 1
ATOM 632 C CA . VAL A 1 81 ? -8.180 -6.194 5.980 1.00 88.06 81 VAL A CA 1
ATOM 633 C C . VAL A 1 81 ? -9.062 -7.430 5.801 1.00 88.06 81 VAL A C 1
ATOM 635 O O . VAL A 1 81 ? -9.374 -8.105 6.780 1.00 88.06 81 VAL A O 1
ATOM 638 N N . GLN A 1 82 ? -9.460 -7.740 4.563 1.00 87.69 82 GLN A N 1
ATOM 639 C CA . GLN A 1 82 ? -10.179 -8.987 4.259 1.00 87.69 82 GLN A CA 1
ATOM 640 C C . GLN A 1 82 ? -9.219 -10.149 4.047 1.00 87.69 82 GLN A C 1
ATOM 642 O O . GLN A 1 82 ? -9.405 -11.229 4.601 1.00 87.69 82 GLN A O 1
ATOM 647 N N . ASN A 1 83 ? -8.174 -9.917 3.252 1.00 86.69 83 ASN A N 1
ATOM 648 C CA . ASN A 1 83 ? -7.127 -10.899 3.022 1.00 86.69 83 ASN A CA 1
ATOM 649 C C . ASN A 1 83 ? -5.902 -10.516 3.837 1.00 86.69 83 ASN A C 1
ATOM 651 O O . ASN A 1 83 ? -5.365 -9.429 3.644 1.00 86.69 83 ASN A O 1
ATOM 655 N N . ALA A 1 84 ? -5.393 -11.431 4.665 1.00 86.88 84 ALA A N 1
ATOM 656 C CA . ALA A 1 84 ? -4.199 -11.192 5.479 1.00 86.88 84 ALA A CA 1
ATOM 657 C C . ALA A 1 84 ? -2.977 -10.719 4.665 1.00 86.88 84 ALA A C 1
ATOM 659 O O . ALA A 1 84 ? -2.036 -10.189 5.235 1.00 86.88 84 ALA A O 1
ATOM 660 N N . ASP A 1 85 ? -2.957 -10.897 3.344 1.00 87.75 85 ASP A N 1
ATOM 661 C CA . ASP A 1 85 ? -1.871 -10.445 2.481 1.00 87.75 85 ASP A CA 1
ATOM 662 C C . ASP A 1 85 ? -2.021 -9.026 1.899 1.00 87.75 85 ASP A C 1
ATOM 664 O O . ASP A 1 85 ? -1.309 -8.676 0.959 1.00 87.75 85 ASP A O 1
ATOM 668 N N . LEU A 1 86 ? -2.946 -8.223 2.444 1.00 86.69 86 LEU A N 1
ATOM 669 C CA . LEU A 1 86 ? -3.255 -6.841 2.041 1.00 86.69 86 LEU A CA 1
ATOM 670 C C . LEU A 1 86 ? -3.747 -6.679 0.593 1.00 86.69 86 LEU A C 1
ATOM 672 O O . LEU A 1 86 ? -3.928 -5.558 0.126 1.00 86.69 86 LEU A O 1
ATOM 676 N N . THR A 1 87 ? -4.025 -7.777 -0.117 1.00 87.75 87 THR A N 1
ATOM 677 C CA . THR A 1 87 ? -4.529 -7.715 -1.501 1.00 87.75 87 THR A CA 1
ATOM 678 C C . THR A 1 87 ? -5.948 -7.159 -1.597 1.00 87.75 87 THR A C 1
ATOM 680 O O . THR A 1 87 ? -6.333 -6.652 -2.648 1.00 87.75 87 THR A O 1
ATOM 683 N N . ILE A 1 88 ? -6.734 -7.263 -0.518 1.00 87.75 88 ILE A N 1
ATOM 684 C CA . ILE A 1 88 ? -8.095 -6.729 -0.429 1.00 87.75 88 ILE A CA 1
ATOM 685 C C . ILE A 1 88 ? -8.283 -6.075 0.943 1.00 87.75 88 ILE A C 1
ATOM 687 O O . ILE A 1 88 ? -8.275 -6.754 1.977 1.00 87.75 88 ILE A O 1
ATOM 691 N N . CYS A 1 89 ? -8.501 -4.761 0.921 1.00 89.50 89 CYS A N 1
ATOM 692 C CA . CYS A 1 89 ? -8.723 -3.908 2.085 1.00 89.50 89 CYS A CA 1
ATOM 693 C C . CYS A 1 89 ? -9.953 -3.019 1.855 1.00 89.50 89 CYS A C 1
ATOM 695 O O . CYS A 1 89 ? -10.231 -2.619 0.725 1.00 89.50 89 CYS A O 1
ATOM 697 N N . PHE A 1 90 ? -10.665 -2.684 2.928 1.00 88.25 90 PHE A N 1
ATOM 698 C CA . PHE A 1 90 ? -11.800 -1.765 2.907 1.00 88.25 90 PHE A CA 1
ATOM 699 C C . PHE A 1 90 ? -11.571 -0.603 3.868 1.00 88.25 90 PHE A C 1
ATOM 701 O O . PHE A 1 90 ? -11.111 -0.794 4.995 1.00 88.25 90 PHE A O 1
ATOM 708 N N . PHE A 1 91 ? -11.916 0.597 3.417 1.00 86.94 91 PHE A N 1
ATOM 709 C CA . PHE A 1 91 ? -11.830 1.835 4.180 1.00 86.94 91 PHE A CA 1
ATOM 710 C C . PHE A 1 91 ? -12.841 2.854 3.640 1.00 86.94 91 PHE A C 1
ATOM 712 O O . PHE A 1 91 ? -13.362 2.680 2.537 1.00 86.94 91 PHE A O 1
ATOM 719 N N . PHE A 1 92 ? -13.150 3.868 4.449 1.00 76.81 92 PHE A N 1
ATOM 720 C CA . PHE A 1 92 ? -14.186 4.872 4.189 1.00 76.81 92 PHE A CA 1
ATOM 721 C C . PHE A 1 92 ? -13.599 6.275 4.033 1.00 76.81 92 PHE A C 1
ATOM 723 O O . PHE A 1 92 ? -12.594 6.586 4.713 1.00 76.81 92 PHE A O 1
#